Protein AF-A0A5K0XQQ6-F1 (afdb_monomer_lite)

Structure (mmCIF, N/CA/C/O backbone):
data_AF-A0A5K0XQQ6-F1
#
_entry.id   AF-A0A5K0XQQ6-F1
#
loop_
_atom_site.group_PDB
_atom_site.id
_atom_site.type_symbol
_atom_site.label_atom_id
_atom_site.label_alt_id
_atom_site.label_comp_id
_atom_site.label_asym_id
_atom_site.label_entity_id
_atom_site.label_seq_id
_atom_site.pdbx_PDB_ins_code
_atom_site.Cartn_x
_atom_site.Cartn_y
_atom_site.Cartn_z
_atom_site.occupancy
_atom_site.B_iso_or_equiv
_atom_site.auth_seq_id
_atom_site.auth_comp_id
_atom_site.auth_asym_id
_atom_site.auth_atom_id
_atom_site.pdbx_PDB_model_num
ATOM 1 N N . ARG A 1 1 ? -19.986 14.551 2.316 1.00 65.31 1 ARG A N 1
ATOM 2 C CA . ARG A 1 1 ? -18.800 13.668 2.493 1.00 65.31 1 ARG A CA 1
ATOM 3 C C . ARG A 1 1 ? -17.539 14.462 2.137 1.00 65.31 1 ARG A C 1
ATOM 5 O O . ARG A 1 1 ? -17.546 15.107 1.098 1.00 65.31 1 ARG A O 1
ATOM 12 N N . ARG A 1 2 ? -16.491 14.468 2.976 1.00 75.75 2 ARG A N 1
ATOM 13 C CA . ARG A 1 2 ? -15.199 15.131 2.681 1.00 75.75 2 ARG A CA 1
ATOM 14 C C . ARG A 1 2 ? -14.407 14.272 1.687 1.00 75.75 2 ARG A C 1
ATOM 16 O O . ARG A 1 2 ? -14.337 13.063 1.885 1.00 75.75 2 ARG A O 1
ATOM 23 N N . LYS A 1 3 ? 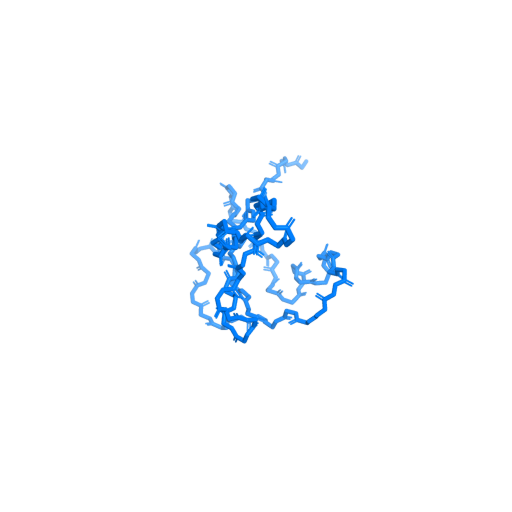-13.832 14.867 0.634 1.00 76.75 3 LYS A N 1
ATOM 24 C CA . LYS A 1 3 ? -12.931 14.142 -0.282 1.00 76.75 3 LYS A CA 1
ATOM 25 C C . LYS A 1 3 ? -11.672 13.738 0.489 1.00 76.75 3 LYS A C 1
ATOM 27 O O . LYS A 1 3 ? -11.033 14.592 1.104 1.00 76.75 3 LYS A O 1
ATOM 32 N N . VAL A 1 4 ? -11.352 12.449 0.481 1.00 71.44 4 VAL A N 1
ATOM 33 C CA . VAL A 1 4 ? -10.121 11.905 1.064 1.00 71.44 4 VAL A CA 1
ATOM 34 C C . VAL A 1 4 ? -9.239 11.456 -0.090 1.00 71.44 4 VAL A C 1
ATOM 36 O O . VAL A 1 4 ? -9.728 10.844 -1.035 1.00 71.44 4 VAL A O 1
ATOM 39 N N . TYR A 1 5 ? -7.955 11.786 -0.015 1.00 78.69 5 TYR A N 1
ATOM 40 C CA . TYR A 1 5 ? -6.971 11.439 -1.032 1.00 78.69 5 TYR A CA 1
ATOM 41 C C . TYR A 1 5 ? -5.990 10.429 -0.446 1.00 78.69 5 TYR A C 1
ATOM 43 O O . TYR A 1 5 ? -5.638 10.527 0.735 1.00 78.69 5 TYR A O 1
ATOM 51 N N . ALA A 1 6 ? -5.576 9.470 -1.269 1.00 68.94 6 ALA A N 1
ATOM 52 C CA . ALA A 1 6 ? -4.592 8.463 -0.912 1.00 68.94 6 ALA A CA 1
ATOM 53 C C . ALA A 1 6 ? -3.401 8.555 -1.866 1.00 68.94 6 ALA A C 1
ATOM 55 O O . ALA A 1 6 ? -3.581 8.557 -3.082 1.00 68.94 6 ALA A O 1
ATOM 56 N N . ASN A 1 7 ? -2.194 8.604 -1.306 1.00 74.38 7 ASN A N 1
ATOM 57 C CA . ASN A 1 7 ? -0.959 8.525 -2.082 1.00 74.38 7 ASN A CA 1
ATOM 58 C C . ASN A 1 7 ? -0.436 7.087 -2.050 1.00 74.38 7 ASN A C 1
ATOM 60 O O . ASN A 1 7 ? -0.258 6.529 -0.961 1.00 74.38 7 ASN A O 1
ATOM 64 N N . LEU A 1 8 ? -0.188 6.516 -3.234 1.00 68.56 8 LEU A N 1
ATOM 65 C CA . LEU A 1 8 ? 0.453 5.214 -3.405 1.00 68.56 8 LEU A CA 1
ATOM 66 C C . LEU A 1 8 ? 1.955 5.408 -3.580 1.00 68.56 8 LEU A C 1
ATOM 68 O O . LEU A 1 8 ? 2.399 6.187 -4.421 1.00 68.56 8 LEU A O 1
ATOM 72 N N . THR A 1 9 ? 2.746 4.680 -2.800 1.00 63.16 9 THR A N 1
ATOM 73 C CA . THR A 1 9 ? 4.204 4.666 -2.951 1.00 63.16 9 THR A CA 1
ATOM 74 C C . THR A 1 9 ? 4.691 3.227 -3.006 1.00 63.16 9 THR A C 1
ATOM 76 O O . THR A 1 9 ? 4.427 2.452 -2.084 1.00 63.16 9 THR A O 1
ATOM 79 N N . ALA A 1 10 ? 5.403 2.890 -4.081 1.00 66.12 10 ALA A N 1
ATOM 80 C CA . ALA A 1 10 ? 6.108 1.630 -4.267 1.00 66.12 10 ALA A CA 1
ATOM 81 C C . ALA A 1 10 ? 7.601 1.929 -4.456 1.00 66.12 10 ALA A C 1
ATOM 83 O O . ALA A 1 10 ? 7.961 2.850 -5.190 1.00 66.12 10 ALA A O 1
ATOM 84 N N . HIS A 1 11 ? 8.478 1.173 -3.793 1.00 61.78 11 HIS A N 1
ATOM 85 C CA . HIS A 1 11 ? 9.923 1.295 -3.996 1.00 61.78 11 HIS A CA 1
ATOM 86 C C . HIS A 1 11 ? 10.312 0.624 -5.320 1.00 61.78 11 HIS A C 1
ATOM 88 O O . HIS A 1 11 ? 10.675 -0.550 -5.359 1.00 61.78 11 HIS A O 1
ATOM 94 N N . VAL A 1 12 ? 10.191 1.376 -6.410 1.00 61.00 12 VAL A N 1
ATOM 95 C CA . VAL A 1 12 ? 10.669 1.004 -7.744 1.00 61.00 12 VAL A CA 1
ATOM 96 C C . VAL A 1 12 ? 11.956 1.778 -8.004 1.00 61.00 12 VAL A C 1
ATOM 98 O O . VAL A 1 12 ? 12.025 2.976 -7.731 1.00 61.00 12 VAL A O 1
ATOM 101 N N . THR A 1 13 ? 13.001 1.099 -8.473 1.00 55.34 13 THR A N 1
ATOM 102 C CA . THR A 1 13 ? 14.257 1.751 -8.846 1.00 55.34 13 THR A CA 1
ATOM 103 C C . THR A 1 13 ? 14.349 1.810 -10.357 1.00 55.34 13 THR A C 1
ATOM 105 O O . THR A 1 13 ? 14.356 0.785 -11.033 1.00 55.34 13 THR A O 1
ATOM 108 N N . THR A 1 14 ? 14.478 3.007 -10.901 1.00 57.03 14 THR A N 1
ATOM 109 C CA . THR A 1 14 ? 14.746 3.172 -12.324 1.00 57.03 14 THR A CA 1
ATOM 110 C C . THR A 1 14 ? 16.209 2.831 -12.604 1.00 57.03 14 THR A C 1
ATOM 112 O O . THR A 1 14 ? 17.118 3.386 -11.982 1.00 57.03 14 THR A O 1
ATOM 115 N N . LYS A 1 15 ? 16.453 1.894 -13.525 1.00 59.91 15 LYS A N 1
ATOM 116 C CA . LYS A 1 15 ? 17.794 1.533 -13.996 1.00 59.91 15 LYS A CA 1
ATOM 117 C C . LYS A 1 15 ? 17.899 1.739 -15.502 1.00 59.91 15 LYS A C 1
ATOM 119 O O . LYS A 1 15 ? 16.971 1.463 -16.257 1.00 59.91 15 LYS A O 1
ATOM 124 N N . LEU A 1 16 ? 19.063 2.201 -15.942 1.00 70.94 16 LEU A N 1
ATOM 125 C CA . LEU A 1 16 ? 19.401 2.268 -17.358 1.00 70.94 16 LEU A CA 1
ATOM 126 C C . LEU A 1 16 ? 19.934 0.902 -17.794 1.00 70.94 16 LEU A C 1
ATOM 128 O O . LEU A 1 16 ? 20.912 0.412 -17.232 1.00 70.94 16 LEU A O 1
ATOM 132 N N . PHE A 1 17 ? 19.295 0.295 -18.790 1.00 59.47 17 PHE A N 1
ATOM 133 C CA . PHE A 1 17 ? 19.756 -0.936 -19.426 1.00 59.47 17 PHE A CA 1
ATOM 134 C C . PHE A 1 17 ? 20.140 -0.649 -20.873 1.00 59.47 17 PHE A C 1
ATOM 136 O O . PHE A 1 17 ? 19.371 -0.040 -21.618 1.00 59.47 17 PHE A O 1
ATOM 143 N N . GLN A 1 18 ? 21.318 -1.109 -21.290 1.00 61.69 18 GLN A N 1
ATOM 144 C CA . GLN A 1 18 ? 21.653 -1.151 -22.708 1.00 61.69 18 GLN A CA 1
ATOM 145 C C . GLN A 1 18 ? 21.143 -2.455 -23.308 1.00 61.69 18 GLN A C 1
ATOM 147 O O . GLN A 1 18 ? 21.605 -3.540 -22.965 1.00 61.69 18 GLN A O 1
ATOM 152 N N . LEU A 1 19 ? 20.177 -2.333 -24.211 1.00 61.84 19 LEU A N 1
ATOM 153 C CA . LEU A 1 19 ? 19.637 -3.435 -24.999 1.00 61.84 19 LEU A CA 1
ATOM 154 C C . LEU A 1 19 ? 19.807 -3.068 -26.468 1.00 61.84 19 LEU A C 1
ATOM 156 O O . LEU A 1 19 ? 19.306 -2.033 -26.912 1.00 61.84 19 LEU A O 1
ATOM 160 N N . ASN A 1 20 ? 20.521 -3.908 -27.217 1.00 76.12 20 ASN A N 1
ATOM 161 C CA . ASN A 1 20 ? 20.795 -3.711 -28.644 1.00 76.12 20 ASN A CA 1
ATOM 162 C C . ASN A 1 20 ? 21.418 -2.333 -28.947 1.00 76.12 20 ASN A C 1
ATOM 164 O O . ASN A 1 20 ? 20.921 -1.599 -29.801 1.00 76.12 20 ASN A O 1
ATOM 168 N N . ALA A 1 21 ? 22.457 -1.953 -28.194 1.00 76.31 21 ALA A N 1
ATOM 169 C CA . ALA A 1 21 ? 23.156 -0.663 -28.301 1.00 76.31 21 ALA A CA 1
ATOM 170 C C . ALA A 1 21 ? 22.276 0.591 -28.087 1.00 76.31 21 ALA A C 1
ATOM 172 O O . ALA A 1 21 ? 22.696 1.708 -28.385 1.00 76.31 21 ALA A O 1
ATOM 173 N N . LYS A 1 22 ? 21.060 0.435 -27.542 1.00 70.19 22 LYS A N 1
ATOM 174 C CA . LYS A 1 22 ? 20.182 1.544 -27.154 1.00 70.19 22 LYS A CA 1
ATOM 175 C C . LYS A 1 22 ? 19.999 1.563 -25.643 1.00 70.19 22 LYS A C 1
ATOM 177 O O . LYS A 1 22 ? 19.605 0.561 -25.045 1.00 70.19 22 LYS A O 1
ATOM 182 N N . THR A 1 23 ? 20.239 2.722 -25.037 1.00 78.06 23 THR A N 1
ATOM 183 C CA . THR A 1 23 ? 19.925 2.961 -23.627 1.00 78.06 23 THR A CA 1
ATOM 184 C C . THR A 1 23 ? 18.414 3.033 -23.467 1.00 78.06 23 THR A C 1
ATOM 186 O O . THR A 1 23 ? 17.761 3.910 -24.034 1.00 78.06 23 THR A O 1
ATOM 189 N N . ARG A 1 24 ? 17.850 2.102 -22.702 1.00 67.69 24 ARG A N 1
ATOM 190 C CA . ARG A 1 24 ? 16.441 2.100 -22.321 1.00 67.69 24 ARG A CA 1
ATOM 191 C C . ARG A 1 24 ? 16.333 2.276 -20.817 1.00 67.69 24 ARG A C 1
ATOM 193 O O . ARG A 1 24 ? 17.075 1.667 -20.049 1.00 67.69 24 ARG A O 1
ATOM 200 N N . MET A 1 25 ? 15.396 3.119 -20.412 1.00 61.25 25 MET A N 1
ATOM 201 C CA . MET A 1 25 ? 15.028 3.278 -19.018 1.00 61.25 25 MET A CA 1
ATOM 202 C C . MET A 1 25 ? 14.077 2.139 -18.660 1.00 61.25 25 MET A C 1
ATOM 204 O O . MET A 1 25 ? 13.025 1.997 -19.282 1.00 61.25 25 MET A O 1
ATOM 208 N N . VAL A 1 26 ? 14.484 1.290 -17.722 1.00 59.59 26 VAL A N 1
ATOM 209 C CA . VAL A 1 26 ? 13.664 0.184 -17.232 1.00 59.59 26 VAL A CA 1
ATOM 210 C C . VAL A 1 26 ? 13.414 0.416 -15.756 1.00 59.59 26 VAL A C 1
ATOM 212 O O . VAL A 1 26 ? 14.345 0.591 -14.967 1.00 59.59 26 VAL A O 1
ATOM 215 N N . ASP A 1 27 ? 12.146 0.395 -15.381 1.00 58.69 27 ASP A N 1
ATOM 216 C CA . ASP A 1 27 ? 11.753 0.368 -13.986 1.00 58.69 27 ASP A CA 1
ATOM 217 C C . ASP A 1 27 ? 11.998 -1.037 -13.437 1.00 58.69 27 ASP A C 1
ATOM 219 O O . ASP A 1 27 ? 11.312 -2.002 -13.774 1.00 58.69 27 ASP A O 1
ATOM 223 N N . VAL A 1 28 ? 13.041 -1.162 -12.618 1.00 53.12 28 VAL A N 1
ATOM 224 C CA . VAL A 1 28 ? 13.452 -2.418 -11.997 1.00 53.12 28 VAL A CA 1
ATOM 225 C C . VAL A 1 28 ? 13.038 -2.375 -10.532 1.00 53.12 28 VAL A C 1
ATOM 227 O O . VAL A 1 28 ? 13.642 -1.700 -9.698 1.00 53.12 28 VAL A O 1
ATOM 230 N N . SER A 1 29 ? 12.002 -3.133 -10.188 1.00 55.06 29 SER A N 1
ATOM 231 C CA . SER A 1 29 ? 11.754 -3.485 -8.791 1.00 55.06 29 SER A CA 1
ATOM 232 C C . SER A 1 29 ? 12.793 -4.531 -8.383 1.00 55.06 29 SER A C 1
ATOM 234 O O . SER A 1 29 ? 12.866 -5.595 -8.994 1.00 55.06 29 SER A O 1
ATOM 236 N N . ASN A 1 30 ? 13.642 -4.238 -7.392 1.00 46.91 30 ASN A N 1
ATOM 237 C CA . ASN A 1 30 ? 14.746 -5.136 -7.031 1.00 46.91 30 ASN A CA 1
ATOM 238 C C . ASN A 1 30 ? 14.294 -6.444 -6.360 1.00 46.91 30 ASN A C 1
ATOM 240 O O . ASN A 1 30 ? 15.135 -7.310 -6.130 1.00 46.91 30 ASN A O 1
ATOM 244 N N . ASN A 1 31 ? 13.004 -6.603 -6.046 1.00 52.75 31 ASN A N 1
ATOM 245 C CA . ASN A 1 31 ? 12.466 -7.854 -5.541 1.00 52.75 31 ASN A CA 1
ATOM 246 C C . ASN A 1 31 ? 10.928 -7.846 -5.565 1.00 52.75 31 ASN A C 1
ATOM 248 O O . ASN A 1 31 ? 10.299 -7.206 -4.721 1.00 52.75 31 ASN A O 1
ATOM 252 N N . SER A 1 32 ? 10.309 -8.598 -6.479 1.00 57.19 32 SER A N 1
ATOM 253 C CA . SER A 1 32 ? 8.848 -8.781 -6.493 1.00 57.19 32 SER A CA 1
ATOM 254 C C . SER A 1 32 ? 8.328 -9.425 -5.202 1.00 57.19 32 SER A C 1
ATOM 256 O O . SER A 1 32 ? 7.195 -9.165 -4.818 1.00 57.19 32 SER A O 1
ATOM 258 N N . SER A 1 33 ? 9.162 -10.192 -4.486 1.00 56.59 33 SER A N 1
ATOM 259 C CA . SER A 1 33 ? 8.795 -10.803 -3.199 1.00 56.59 33 SER A CA 1
ATOM 260 C C . SER A 1 33 ? 8.795 -9.828 -2.008 1.00 56.59 33 SER A C 1
ATOM 262 O O . SER A 1 33 ? 8.303 -10.179 -0.938 1.00 56.59 33 SER A O 1
ATOM 264 N N . ASN A 1 34 ? 9.333 -8.607 -2.166 1.00 59.19 34 ASN A N 1
ATOM 265 C CA . ASN A 1 34 ? 9.475 -7.626 -1.080 1.00 59.19 34 ASN A CA 1
ATOM 266 C C . ASN A 1 34 ? 8.991 -6.210 -1.449 1.00 59.19 34 ASN A C 1
ATOM 268 O O . ASN A 1 34 ? 9.369 -5.238 -0.783 1.00 59.19 34 ASN A O 1
ATOM 272 N N . LEU A 1 35 ? 8.156 -6.066 -2.484 1.00 72.50 35 LEU A N 1
ATOM 273 C CA . LEU A 1 35 ? 7.575 -4.773 -2.840 1.00 72.50 35 LEU A CA 1
ATOM 274 C C . LEU A 1 35 ? 6.595 -4.324 -1.746 1.00 72.50 35 LEU A C 1
ATOM 276 O O . LEU A 1 35 ? 5.452 -4.757 -1.697 1.00 72.50 35 LEU A O 1
ATOM 280 N N . LYS A 1 36 ? 7.026 -3.421 -0.863 1.00 77.62 36 LYS A N 1
ATOM 281 C CA . LYS A 1 36 ? 6.130 -2.826 0.137 1.00 77.62 36 LYS A CA 1
ATOM 282 C C . LYS A 1 36 ? 5.381 -1.648 -0.469 1.00 77.62 36 LYS A C 1
ATOM 284 O O . LYS A 1 36 ? 6.004 -0.654 -0.846 1.00 77.62 36 LYS A O 1
ATOM 289 N N . ILE A 1 37 ? 4.057 -1.745 -0.504 1.00 81.00 37 ILE A N 1
ATOM 290 C CA . ILE A 1 37 ? 3.167 -0.655 -0.908 1.00 81.00 37 ILE A CA 1
ATOM 291 C C . ILE A 1 37 ? 2.606 0.016 0.339 1.00 81.00 37 ILE A C 1
ATOM 293 O O . ILE A 1 37 ? 2.105 -0.641 1.258 1.00 81.00 37 ILE A O 1
ATOM 297 N N . TYR A 1 38 ? 2.665 1.345 0.350 1.00 84.12 38 TYR A N 1
ATOM 298 C CA . TYR A 1 38 ? 2.077 2.171 1.397 1.00 84.12 38 TYR A CA 1
ATOM 299 C C . TYR A 1 38 ? 0.948 3.013 0.815 1.00 84.12 38 TYR A C 1
ATOM 301 O O . TYR A 1 38 ? 1.150 3.740 -0.157 1.00 84.12 38 TYR A O 1
ATOM 309 N N . LEU A 1 39 ? -0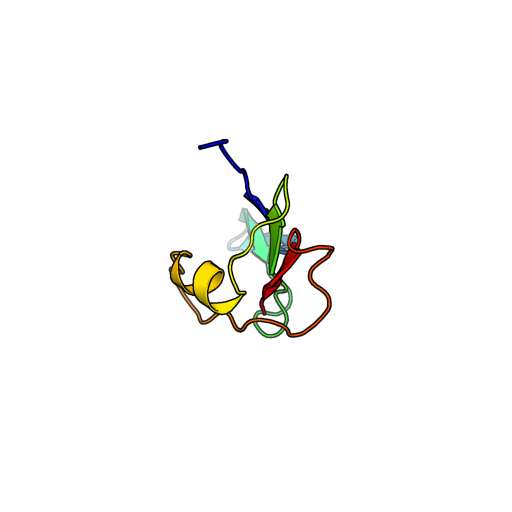.216 2.940 1.455 1.00 85.12 39 LEU A N 1
ATOM 310 C CA . LEU A 1 39 ? -1.345 3.833 1.221 1.00 85.12 39 LEU A CA 1
ATOM 311 C C . LEU A 1 39 ? -1.441 4.808 2.391 1.00 85.12 39 LEU A C 1
ATOM 313 O O . LEU A 1 39 ? -1.727 4.399 3.520 1.00 85.12 39 LEU A O 1
ATOM 317 N N . ASN A 1 40 ? -1.170 6.086 2.122 1.00 85.81 40 ASN A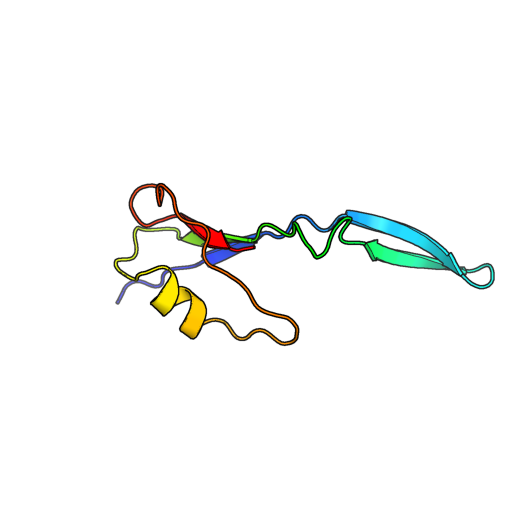 N 1
ATOM 318 C CA . ASN A 1 40 ? -1.257 7.160 3.111 1.00 85.81 40 ASN A CA 1
ATOM 319 C C . ASN A 1 40 ? -2.473 8.045 2.820 1.00 85.81 40 ASN A C 1
ATOM 321 O O . ASN A 1 40 ? -2.526 8.693 1.775 1.00 85.81 40 ASN A O 1
ATOM 325 N N . PHE A 1 41 ? -3.414 8.090 3.759 1.00 85.88 41 PHE A N 1
ATOM 326 C CA . PHE A 1 41 ? -4.607 8.928 3.706 1.00 85.88 41 PHE A CA 1
ATOM 327 C C . PHE A 1 41 ? -4.373 10.264 4.418 1.00 85.88 41 PHE A C 1
ATOM 329 O O . PHE A 1 41 ? -3.743 10.324 5.477 1.00 85.88 41 PHE A O 1
ATOM 336 N N . SER A 1 42 ? -4.939 11.339 3.868 1.00 86.25 42 SER A N 1
ATOM 337 C CA . SER A 1 42 ? -4.858 12.686 4.456 1.00 86.25 42 SER A CA 1
ATOM 338 C C . SER A 1 42 ? -5.632 12.845 5.776 1.00 86.25 42 SER A C 1
ATOM 340 O O . SER A 1 42 ? -5.379 13.776 6.539 1.00 86.25 42 SER A O 1
ATOM 342 N N . ALA A 1 43 ? -6.558 11.932 6.071 1.00 86.88 43 ALA A N 1
ATOM 343 C CA . ALA A 1 43 ? -7.324 11.854 7.312 1.00 86.88 43 ALA A CA 1
ATOM 344 C C . ALA A 1 43 ? -7.540 10.377 7.701 1.00 86.88 43 ALA A C 1
ATOM 346 O O . ALA A 1 43 ? -7.406 9.510 6.836 1.00 86.88 43 ALA A O 1
ATOM 347 N N . PRO A 1 44 ? -7.840 10.062 8.978 1.00 86.88 44 PRO A N 1
ATOM 348 C CA . PRO A 1 44 ? -8.136 8.692 9.391 1.00 86.88 44 PRO A CA 1
ATOM 349 C C . PRO A 1 44 ? -9.310 8.120 8.600 1.00 86.88 44 PRO A C 1
ATOM 351 O O . PRO A 1 44 ? -10.319 8.806 8.419 1.00 86.88 44 PRO A O 1
ATOM 354 N N . VAL A 1 45 ? -9.191 6.866 8.176 1.00 87.00 45 VAL A N 1
ATOM 355 C CA . VAL A 1 45 ? -10.300 6.096 7.612 1.00 87.00 45 VAL A CA 1
ATOM 356 C C . VAL A 1 45 ? -10.623 4.929 8.538 1.00 87.00 45 VAL A C 1
ATOM 358 O O . VAL A 1 45 ? -9.734 4.351 9.162 1.00 87.00 45 VAL A O 1
ATOM 361 N N . LEU A 1 46 ? -11.913 4.615 8.653 1.00 88.12 46 LEU A N 1
ATOM 362 C CA . LEU A 1 46 ? -12.409 3.533 9.512 1.00 88.12 46 LEU A CA 1
ATOM 363 C C . LEU A 1 46 ? -12.300 2.159 8.842 1.00 88.12 46 LEU A C 1
ATOM 365 O O . LEU A 1 46 ? -12.494 1.143 9.501 1.00 88.12 46 LEU A O 1
ATOM 369 N N . ASN A 1 47 ? -11.994 2.138 7.543 1.00 87.81 47 ASN A N 1
ATOM 370 C CA . ASN A 1 47 ? -11.924 0.912 6.776 1.00 87.81 47 ASN A CA 1
ATOM 371 C C . ASN A 1 47 ? -10.789 0.002 7.237 1.00 87.81 47 ASN A C 1
ATOM 373 O O . ASN A 1 47 ? -9.688 0.451 7.577 1.00 87.81 47 ASN A O 1
ATOM 377 N N . SER A 1 48 ? -11.054 -1.299 7.192 1.00 86.81 48 SER A N 1
ATOM 378 C CA . SER A 1 48 ? -10.028 -2.305 7.448 1.00 86.81 48 SER A CA 1
ATOM 379 C C . SER A 1 48 ? -9.058 -2.421 6.265 1.00 86.81 48 SER A C 1
ATOM 381 O O . SER A 1 48 ? -9.347 -2.002 5.142 1.00 86.81 48 SER A O 1
ATOM 383 N N . SER A 1 49 ? -7.897 -3.048 6.486 1.00 85.94 49 SER A N 1
ATOM 384 C CA . SER A 1 49 ? -6.946 -3.301 5.391 1.00 85.94 49 SER A CA 1
ATOM 385 C C . SER A 1 49 ? -7.543 -4.193 4.293 1.00 85.94 49 SER A C 1
ATOM 387 O O . SER A 1 49 ? -7.173 -4.038 3.135 1.00 85.94 49 SER A O 1
ATOM 389 N N . ALA A 1 50 ? -8.461 -5.102 4.645 1.00 87.38 50 ALA A N 1
ATOM 390 C CA . ALA A 1 50 ? -9.139 -5.986 3.696 1.00 87.38 50 ALA A CA 1
ATOM 391 C C . ALA A 1 50 ? -10.162 -5.225 2.841 1.00 87.38 50 ALA A C 1
ATOM 393 O O . ALA A 1 50 ? -10.203 -5.405 1.628 1.00 87.38 50 ALA A O 1
ATOM 394 N N . GLU A 1 51 ? -10.930 -4.321 3.452 1.00 88.88 51 GLU A N 1
ATOM 395 C CA . GLU A 1 51 ? -11.862 -3.453 2.722 1.00 88.88 51 GLU A CA 1
ATOM 396 C C . GLU A 1 51 ? -11.115 -2.529 1.758 1.00 88.88 51 GLU A C 1
ATOM 398 O O . GLU A 1 51 ? -11.492 -2.411 0.594 1.00 88.88 51 GLU A O 1
ATOM 403 N N . ILE A 1 52 ? -10.010 -1.925 2.206 1.00 87.44 52 ILE A N 1
ATOM 404 C CA . ILE A 1 52 ? -9.174 -1.084 1.341 1.00 87.44 52 ILE A CA 1
ATOM 405 C C . ILE A 1 52 ? -8.588 -1.906 0.196 1.00 87.44 52 ILE A C 1
ATOM 407 O O . ILE A 1 52 ? -8.622 -1.449 -0.940 1.00 87.44 52 ILE A O 1
ATOM 411 N N . LEU A 1 53 ? -8.101 -3.120 0.468 1.00 85.38 53 LEU A N 1
ATOM 412 C CA . LEU A 1 53 ? -7.584 -4.016 -0.566 1.00 85.38 53 LEU A CA 1
ATOM 413 C C . LEU A 1 53 ? -8.655 -4.380 -1.600 1.00 85.38 53 LEU A C 1
ATOM 415 O O . LEU A 1 53 ? -8.368 -4.350 -2.791 1.00 85.38 53 LEU A O 1
ATOM 419 N N . SER A 1 54 ? -9.887 -4.660 -1.164 1.00 85.31 54 SER A N 1
ATOM 420 C CA . SER A 1 54 ? -10.999 -4.987 -2.068 1.00 85.31 54 SER A CA 1
ATOM 421 C C . SER A 1 54 ? -11.376 -3.843 -3.017 1.00 85.31 54 SER A C 1
ATOM 423 O O . SER A 1 54 ? -11.940 -4.083 -4.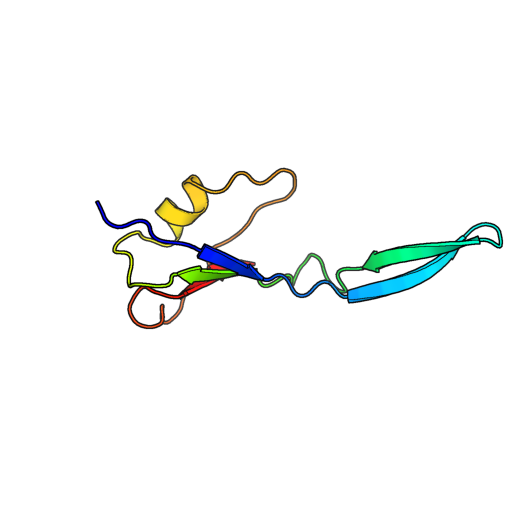080 1.00 85.31 54 SER A O 1
ATOM 425 N N . ALA A 1 55 ? -11.041 -2.601 -2.653 1.00 86.88 55 ALA A N 1
ATOM 426 C CA . ALA A 1 55 ? -11.270 -1.420 -3.475 1.00 86.88 55 ALA A CA 1
ATOM 427 C C . ALA A 1 55 ? -10.118 -1.120 -4.457 1.00 86.88 55 ALA A C 1
ATOM 429 O O . ALA A 1 55 ? -10.253 -0.222 -5.291 1.00 86.88 55 ALA A O 1
ATOM 430 N N . LEU A 1 56 ? -8.984 -1.828 -4.369 1.00 82.50 56 LEU A N 1
ATOM 431 C CA . LEU A 1 56 ? -7.848 -1.644 -5.273 1.00 82.50 56 LEU A CA 1
ATOM 432 C C . LEU A 1 56 ? -8.005 -2.507 -6.523 1.00 82.50 56 LEU A C 1
ATOM 434 O O . LEU A 1 56 ? -8.204 -3.716 -6.445 1.00 82.50 56 LEU A O 1
ATOM 438 N N . HIS A 1 57 ? -7.828 -1.890 -7.689 1.00 80.06 57 HIS A N 1
ATOM 439 C CA . HIS A 1 57 ? -7.710 -2.621 -8.943 1.00 80.06 57 HIS A CA 1
ATOM 440 C C . HIS A 1 57 ? -6.247 -3.023 -9.164 1.00 80.06 57 HIS A C 1
ATOM 442 O O . HIS A 1 57 ? -5.392 -2.167 -9.398 1.00 80.06 57 HIS A O 1
ATOM 448 N N . ILE A 1 58 ? -5.956 -4.319 -9.063 1.00 74.00 58 ILE A N 1
ATOM 449 C CA . ILE A 1 58 ? -4.610 -4.878 -9.233 1.00 74.00 58 ILE A CA 1
ATOM 450 C C . ILE A 1 58 ? -4.570 -5.583 -10.587 1.00 74.00 58 ILE A C 1
ATOM 452 O O . ILE A 1 58 ? -5.294 -6.551 -10.800 1.00 74.00 58 ILE A O 1
ATOM 456 N N . SER A 1 59 ? -3.736 -5.097 -11.506 1.00 71.00 59 SER A N 1
ATOM 457 C CA . SER A 1 59 ? -3.625 -5.658 -12.859 1.00 71.00 59 SER A CA 1
ATOM 458 C C . SER A 1 59 ? -2.907 -7.009 -12.889 1.00 71.00 59 SER A C 1
ATOM 460 O O . SER A 1 59 ? -3.275 -7.886 -13.665 1.00 71.00 59 SER A O 1
ATOM 462 N N . THR A 1 60 ? -1.880 -7.186 -12.055 1.00 64.19 60 THR A N 1
ATOM 463 C CA . THR A 1 60 ? -1.071 -8.411 -11.976 1.00 64.19 60 THR A CA 1
ATOM 464 C C . THR A 1 60 ? -0.550 -8.629 -10.557 1.00 64.19 60 THR A C 1
ATOM 466 O O . THR A 1 60 ? -0.072 -7.682 -9.932 1.00 64.19 60 THR A O 1
ATOM 469 N N . GLY A 1 61 ? -0.556 -9.879 -10.086 1.00 73.19 61 GLY A N 1
ATOM 470 C CA . GLY A 1 61 ? -0.061 -10.261 -8.759 1.00 73.19 61 GLY A CA 1
ATOM 471 C C . GLY A 1 61 ? -1.128 -10.214 -7.661 1.00 73.19 61 GLY A C 1
ATOM 472 O O . GLY A 1 61 ? -2.299 -9.950 -7.921 1.00 73.19 61 GLY A O 1
ATOM 473 N N . VAL A 1 62 ? -0.716 -10.501 -6.424 1.00 79.81 62 VAL A N 1
ATOM 474 C CA . VAL A 1 62 ? -1.585 -10.499 -5.238 1.00 79.81 62 VAL A CA 1
ATOM 475 C C . VAL A 1 62 ? -0.927 -9.645 -4.166 1.00 79.81 62 VAL A C 1
ATOM 477 O O . VAL A 1 62 ? 0.227 -9.879 -3.827 1.00 79.81 62 VAL A O 1
ATOM 480 N N . LEU A 1 63 ? -1.670 -8.676 -3.630 1.00 83.25 63 LEU A N 1
ATOM 481 C CA . LEU A 1 63 ? -1.242 -7.900 -2.472 1.00 83.25 63 LEU A CA 1
ATOM 482 C C . LEU A 1 63 ? -1.777 -8.535 -1.194 1.00 83.25 63 LEU A C 1
ATOM 484 O O . LEU A 1 63 ? -2.968 -8.826 -1.082 1.00 83.25 63 LEU A O 1
ATOM 488 N N . VAL A 1 64 ? -0.906 -8.691 -0.205 1.00 87.25 64 VAL A N 1
ATOM 489 C CA . VAL A 1 64 ? -1.255 -9.213 1.115 1.00 87.25 64 VAL A CA 1
ATOM 490 C C . VAL A 1 64 ? -1.126 -8.093 2.148 1.00 87.25 64 VAL A C 1
ATOM 492 O O . VAL A 1 64 ? -0.065 -7.466 2.246 1.00 87.25 64 VAL A O 1
ATOM 495 N N . PRO A 1 65 ? -2.169 -7.823 2.957 1.00 87.88 65 PRO A N 1
ATOM 496 C CA . PRO A 1 65 ? -2.083 -6.850 4.036 1.00 87.88 65 PRO A CA 1
ATOM 497 C C . PRO A 1 65 ? -0.976 -7.214 5.026 1.00 87.88 65 PRO A C 1
ATOM 499 O O . PRO A 1 65 ? -0.897 -8.341 5.516 1.00 87.88 65 PRO A O 1
ATOM 502 N N . ILE A 1 66 ? -0.135 -6.244 5.370 1.00 84.94 66 ILE A N 1
ATOM 503 C CA . ILE A 1 66 ? 0.880 -6.406 6.409 1.00 84.94 66 ILE A CA 1
ATOM 504 C C . ILE A 1 66 ? 0.272 -5.956 7.733 1.00 84.94 66 ILE A C 1
ATOM 506 O O . ILE A 1 66 ? -0.024 -4.771 7.921 1.00 84.94 66 ILE A O 1
ATOM 510 N N . SER A 1 67 ? 0.137 -6.887 8.676 1.00 76.12 67 SER A N 1
ATOM 511 C CA . SER A 1 67 ? -0.317 -6.579 10.029 1.00 76.12 67 SER A CA 1
ATOM 512 C C . SER A 1 67 ? 0.618 -5.571 10.720 1.00 76.12 67 SER A C 1
ATOM 514 O O . SER A 1 67 ? 1.835 -5.527 10.523 1.00 76.12 67 SER A O 1
ATOM 516 N N . GLY A 1 68 ? 0.035 -4.672 11.508 1.00 68.94 68 GLY A N 1
ATOM 517 C CA . GLY A 1 68 ? 0.767 -3.722 12.341 1.00 68.94 68 GLY A CA 1
ATOM 518 C C . GLY A 1 68 ? 0.034 -2.397 12.506 1.00 68.94 68 GLY A C 1
ATOM 519 O O . GLY A 1 68 ? -1.004 -2.165 11.897 1.00 68.94 68 GLY A O 1
ATOM 520 N N . LYS A 1 69 ? 0.613 -1.494 13.306 1.00 66.00 69 LYS A N 1
ATOM 521 C CA . LYS A 1 69 ? 0.004 -0.196 13.636 1.00 66.00 69 LYS A CA 1
ATOM 522 C C . LYS A 1 69 ? -0.332 0.617 12.375 1.00 66.00 69 LYS A C 1
ATOM 524 O O . LYS A 1 69 ? 0.574 1.138 11.707 1.00 66.00 69 LYS A O 1
ATOM 529 N N . SER A 1 70 ? -1.622 0.747 12.058 1.00 67.88 70 SER A N 1
ATOM 530 C CA . SER A 1 70 ? -2.090 1.830 11.195 1.00 67.88 70 SER A CA 1
ATOM 531 C C . SER A 1 70 ? -1.837 3.114 11.982 1.00 67.88 70 SER A C 1
ATOM 533 O O . SER A 1 70 ? -2.114 3.175 13.177 1.00 67.88 70 SER A O 1
ATOM 535 N N . HIS A 1 71 ? -1.181 4.106 11.386 1.00 76.38 71 HIS A N 1
ATOM 536 C CA . HIS A 1 71 ? -0.863 5.355 12.090 1.00 76.38 71 HIS A CA 1
ATOM 537 C C . HIS A 1 71 ? -2.166 6.132 12.353 1.00 76.38 71 HIS A C 1
ATOM 539 O O . HIS A 1 71 ? -2.531 7.004 11.570 1.00 76.38 71 HIS A O 1
ATOM 545 N N . GLY A 1 72 ? -2.922 5.736 13.384 1.00 80.38 72 GLY A N 1
ATOM 546 C CA . GLY A 1 72 ? -4.262 6.243 13.684 1.00 80.38 72 GLY A CA 1
ATOM 547 C C . GLY A 1 72 ? -5.247 6.074 12.523 1.00 80.38 72 GLY A C 1
ATOM 548 O O . GLY A 1 72 ? -5.941 7.028 12.190 1.00 80.38 72 GLY A O 1
ATOM 549 N N . GLY A 1 73 ? -5.242 4.927 11.829 1.00 82.06 73 GLY A N 1
ATOM 550 C CA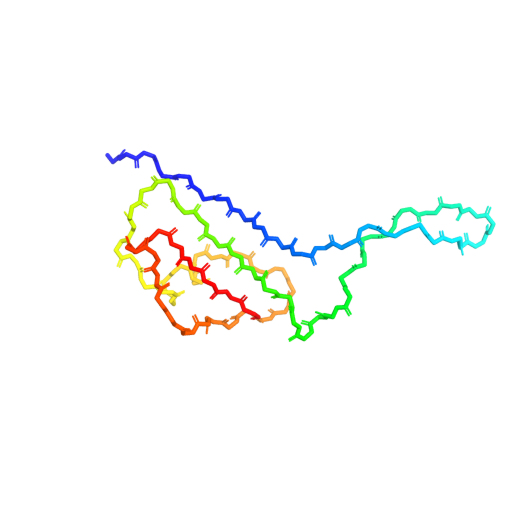 . GLY A 1 73 ? -6.128 4.690 10.677 1.00 82.06 73 GLY A CA 1
ATOM 551 C C . GLY A 1 73 ? -5.763 5.461 9.401 1.00 82.06 73 GLY A C 1
ATOM 552 O O . GLY A 1 73 ? -6.575 5.548 8.489 1.00 82.06 73 GLY A O 1
ATOM 553 N N . ARG A 1 74 ? -4.560 6.052 9.315 1.00 85.50 74 ARG A N 1
ATOM 554 C CA . ARG A 1 74 ? -4.120 6.835 8.138 1.00 85.50 74 ARG A CA 1
ATOM 555 C C . ARG A 1 74 ? -3.168 6.104 7.200 1.00 85.50 74 ARG A C 1
ATOM 557 O O . ARG A 1 74 ? -2.985 6.543 6.072 1.00 85.50 74 ARG A O 1
ATOM 564 N N . ARG A 1 75 ? -2.514 5.034 7.659 1.00 87.38 75 ARG A N 1
ATOM 565 C CA . ARG A 1 75 ? -1.491 4.318 6.882 1.00 87.38 75 ARG A CA 1
ATOM 566 C C . ARG A 1 75 ? -1.783 2.830 6.835 1.00 87.38 75 ARG A C 1
ATOM 568 O O . ARG A 1 75 ? -1.833 2.196 7.889 1.00 87.38 75 ARG A O 1
ATOM 575 N N . PHE A 1 76 ? -1.865 2.298 5.623 1.00 86.31 76 PHE A N 1
ATOM 576 C CA . PHE A 1 76 ? -2.064 0.879 5.338 1.00 86.31 76 PHE A CA 1
ATOM 577 C C . PHE A 1 76 ? -0.885 0.347 4.526 1.00 86.31 76 PHE A C 1
ATOM 579 O O . PHE A 1 76 ? -0.277 1.087 3.749 1.00 86.31 76 PHE A O 1
ATOM 586 N N . ARG A 1 77 ? -0.510 -0.908 4.779 1.00 86.56 77 ARG A N 1
ATOM 587 C CA . ARG A 1 77 ? 0.725 -1.526 4.285 1.00 86.56 77 ARG A CA 1
ATOM 588 C C . ARG A 1 77 ? 0.404 -2.852 3.617 1.00 86.56 77 ARG A C 1
ATOM 590 O O . ARG A 1 77 ? -0.313 -3.656 4.207 1.00 86.56 77 ARG A O 1
ATOM 597 N N . PHE A 1 78 ? 0.984 -3.082 2.447 1.00 85.69 78 PHE A N 1
ATOM 598 C CA . PHE A 1 78 ? 0.805 -4.300 1.657 1.00 85.69 78 PHE A CA 1
ATOM 599 C C . PHE A 1 78 ? 2.162 -4.798 1.149 1.00 85.69 78 PHE A C 1
ATOM 601 O O . PHE A 1 78 ? 3.085 -3.991 1.002 1.00 85.69 78 PHE A O 1
ATOM 608 N N . LYS A 1 79 ? 2.284 -6.107 0.930 1.00 84.25 79 LYS A N 1
ATOM 609 C CA . LYS A 1 79 ? 3.418 -6.765 0.262 1.00 84.25 79 LYS A CA 1
ATOM 610 C C . LYS A 1 79 ? 2.928 -7.685 -0.842 1.00 84.25 79 LYS A C 1
ATOM 612 O O . LYS A 1 79 ? 1.750 -8.098 -0.738 1.00 84.25 79 LYS A O 1
#

Foldseek 3Di:
DDDKDKDKDWPWDWDWDQDPNDTDTDGDDPDPVDTKIKIFIPDADPDDLVRVLVPDDDPDDDWDWDDDDDPNRGMTITD

pLDDT: mean 74.4, std 11.44, range [46.91, 88.88]

Sequence (79 aa):
RRKVYANLTAHVTTKLFQLNAKTRMVDVSNNSSNLKIYLNFS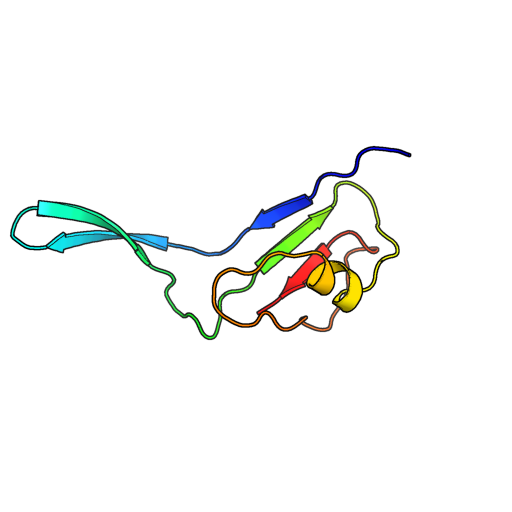APVLNSSAEILSALHISTGVLVPISGKSHGGRRFRFK

Organism: NCBI:txid210225

Radius of gyration: 16.01 Å; chains: 1; bounding box: 42×26×42 Å

Secondary structure (DSSP, 8-state):
-----EEEEE--EEEEEEETTEEEEEEE-S-GGG--EEEEESS-----HHHHHHT---SSS---B--S--STTSEEEE-